Protein AF-A0A1M5U2B5-F1 (afdb_monomer_lite)

Organism: NCBI:txid1123281

Structure (mmCIF, N/CA/C/O backbone):
data_AF-A0A1M5U2B5-F1
#
_entry.id   AF-A0A1M5U2B5-F1
#
loop_
_atom_site.group_PDB
_atom_site.id
_atom_site.type_symbol
_atom_site.label_atom_id
_atom_site.label_alt_id
_atom_site.label_comp_id
_atom_site.label_asym_id
_atom_site.label_entity_id
_atom_site.label_seq_id
_atom_site.pdbx_PDB_ins_code
_atom_site.Cartn_x
_atom_site.Cartn_y
_atom_site.Cartn_z
_atom_site.occupancy
_atom_site.B_iso_or_equiv
_atom_site.auth_seq_id
_atom_site.auth_comp_id
_atom_site.auth_asym_id
_atom_site.auth_atom_id
_atom_site.pdbx_PDB_model_num
ATOM 1 N N . MET A 1 1 ? 5.383 2.101 21.856 1.00 51.91 1 MET A N 1
ATOM 2 C CA . MET A 1 1 ? 4.172 2.114 21.003 1.00 51.91 1 MET A CA 1
ATOM 3 C C . MET A 1 1 ? 4.287 0.954 20.024 1.00 51.91 1 MET A C 1
ATOM 5 O O . MET A 1 1 ? 5.233 0.941 19.249 1.00 51.91 1 MET A O 1
ATOM 9 N N . SER A 1 2 ? 3.422 -0.059 20.110 1.00 56.47 2 SER A N 1
ATOM 10 C CA . SER A 1 2 ? 3.536 -1.266 19.273 1.00 56.47 2 SER A CA 1
ATOM 11 C C . SER A 1 2 ? 2.909 -1.027 17.898 1.00 56.47 2 SER A C 1
ATOM 13 O O . SER A 1 2 ? 1.691 -0.855 17.805 1.00 56.47 2 SER A O 1
ATOM 15 N N . LYS A 1 3 ? 3.747 -0.998 16.857 1.00 62.19 3 LYS A N 1
ATOM 16 C CA . LYS A 1 3 ? 3.359 -0.831 15.448 1.00 62.19 3 LYS A CA 1
ATOM 17 C C . LYS A 1 3 ? 2.549 -2.031 14.954 1.00 62.19 3 LYS A C 1
ATOM 19 O O . LYS A 1 3 ? 2.799 -3.154 15.392 1.00 62.19 3 LYS A O 1
ATOM 24 N N . MET A 1 4 ? 1.575 -1.798 14.074 1.00 71.19 4 MET A N 1
ATOM 25 C CA . MET A 1 4 ? 0.812 -2.867 13.426 1.00 71.19 4 MET A CA 1
ATOM 26 C C . MET A 1 4 ? 1.059 -2.803 11.924 1.00 71.19 4 MET A C 1
ATOM 28 O O . MET A 1 4 ? 0.552 -1.923 11.235 1.00 71.19 4 MET A O 1
ATOM 32 N N . TYR A 1 5 ? 1.832 -3.757 11.419 1.00 78.12 5 TYR A N 1
ATOM 33 C CA . TYR A 1 5 ? 2.109 -3.866 9.994 1.00 78.12 5 TYR A CA 1
ATOM 34 C C . TYR A 1 5 ? 1.027 -4.699 9.315 1.00 78.12 5 TYR A C 1
ATOM 36 O O . TYR A 1 5 ? 0.646 -5.760 9.815 1.00 78.12 5 TYR A O 1
ATOM 44 N N . ARG A 1 6 ? 0.536 -4.233 8.167 1.00 82.75 6 ARG A N 1
ATOM 45 C CA . ARG A 1 6 ? -0.291 -5.043 7.266 1.00 82.75 6 ARG A CA 1
ATOM 46 C C . ARG A 1 6 ? 0.386 -5.153 5.915 1.00 82.75 6 ARG A C 1
ATOM 48 O O . ARG A 1 6 ? 0.789 -4.144 5.344 1.00 82.75 6 ARG A O 1
ATOM 55 N N . ASN A 1 7 ? 0.449 -6.375 5.402 1.00 89.06 7 ASN A N 1
ATOM 56 C CA . ASN A 1 7 ? 0.861 -6.619 4.030 1.00 89.06 7 ASN A CA 1
ATOM 57 C C . ASN A 1 7 ? -0.321 -6.335 3.106 1.00 89.06 7 ASN A C 1
ATOM 59 O O . ASN A 1 7 ? -1.397 -6.911 3.280 1.00 89.06 7 ASN A O 1
ATOM 63 N N . ILE A 1 8 ? -0.119 -5.451 2.138 1.00 90.12 8 ILE A N 1
ATOM 64 C CA . ILE A 1 8 ? -1.091 -5.142 1.093 1.00 90.12 8 ILE A CA 1
ATOM 65 C C . ILE A 1 8 ? -0.487 -5.446 -0.274 1.00 90.12 8 ILE A C 1
ATOM 67 O O . ILE A 1 8 ? 0.732 -5.421 -0.446 1.00 90.12 8 ILE A O 1
ATOM 71 N N . LYS A 1 9 ? -1.357 -5.725 -1.245 1.00 93.94 9 LYS A N 1
ATOM 72 C CA . LYS A 1 9 ? -0.992 -5.816 -2.658 1.00 93.94 9 LYS A CA 1
ATOM 73 C C . LYS A 1 9 ? -1.492 -4.578 -3.374 1.00 93.94 9 LYS A C 1
ATOM 75 O O . LYS A 1 9 ? -2.657 -4.212 -3.226 1.00 93.94 9 LYS A O 1
ATOM 80 N N . VAL A 1 10 ? -0.616 -3.958 -4.147 1.00 94.62 10 VAL A N 1
ATOM 81 C CA . VAL A 1 10 ? -0.938 -2.806 -4.988 1.00 94.62 10 VAL A CA 1
ATOM 82 C C . VAL A 1 10 ? -0.542 -3.106 -6.422 1.00 94.62 10 VAL A C 1
ATOM 84 O O . VAL A 1 10 ? 0.456 -3.778 -6.667 1.00 94.62 10 VAL A O 1
ATOM 87 N N . LYS A 1 11 ? -1.320 -2.607 -7.378 1.00 97.06 11 LYS A N 1
ATOM 88 C CA . LYS A 1 11 ? -1.026 -2.788 -8.796 1.00 97.06 11 LYS A CA 1
ATOM 89 C C . LYS A 1 11 ? -0.118 -1.661 -9.286 1.00 97.06 11 LYS A C 1
ATOM 91 O O . LYS A 1 11 ? -0.468 -0.490 -9.149 1.00 97.06 11 LYS A O 1
ATOM 96 N N . CYS A 1 12 ? 1.021 -2.012 -9.879 1.00 97.25 12 CYS A N 1
ATOM 97 C CA . CYS A 1 12 ? 1.911 -1.063 -10.537 1.00 97.25 12 CYS A CA 1
ATOM 98 C C . CYS A 1 12 ? 1.155 -0.361 -11.679 1.00 97.25 12 CYS A C 1
ATOM 100 O O . CYS A 1 12 ? 0.651 -1.044 -12.579 1.00 97.25 12 CYS A O 1
ATOM 102 N N . PRO A 1 13 ? 1.093 0.982 -11.697 1.00 97.56 13 PRO A N 1
ATOM 103 C CA . PRO A 1 13 ? 0.339 1.715 -12.711 1.00 97.56 13 PRO A CA 1
ATOM 104 C C . PRO A 1 13 ? 0.979 1.652 -14.105 1.00 97.56 13 PRO A C 1
ATOM 106 O O . PRO A 1 13 ? 0.332 2.007 -15.085 1.00 97.56 13 PRO A O 1
ATOM 109 N N . TYR A 1 14 ? 2.236 1.207 -14.211 1.00 97.50 14 TYR A N 1
ATOM 110 C CA . TYR A 1 14 ? 2.976 1.188 -15.473 1.00 97.50 14 TYR A CA 1
ATOM 111 C C . TYR A 1 14 ? 2.932 -0.160 -16.195 1.00 97.50 14 TYR A C 1
ATOM 113 O O . TYR A 1 14 ? 2.805 -0.182 -17.414 1.00 97.50 14 TYR A O 1
ATOM 121 N N . CYS A 1 15 ? 3.056 -1.275 -15.468 1.00 96.88 15 CYS A N 1
ATOM 122 C CA . CYS A 1 15 ? 3.098 -2.621 -16.057 1.00 96.88 15 CYS A CA 1
ATOM 123 C C . CYS A 1 15 ? 1.955 -3.536 -15.592 1.00 96.88 15 CYS A C 1
ATOM 125 O O . CYS A 1 15 ? 1.819 -4.648 -16.092 1.00 96.88 15 CYS A O 1
ATOM 127 N N . GLY A 1 16 ? 1.127 -3.095 -14.637 1.00 96.06 16 GLY A N 1
ATOM 128 C CA . GLY A 1 16 ? -0.026 -3.855 -14.150 1.00 96.06 16 GLY A CA 1
ATOM 129 C C . GLY A 1 16 ? 0.306 -5.014 -13.205 1.00 96.06 16 GLY A C 1
ATOM 130 O O . GLY A 1 16 ? -0.611 -5.724 -12.794 1.00 96.06 16 GLY A O 1
ATOM 131 N N . LYS A 1 17 ? 1.580 -5.195 -12.844 1.00 96.06 17 LYS A N 1
ATOM 132 C CA . LYS A 1 17 ? 2.036 -6.214 -11.894 1.00 96.06 17 LYS A CA 1
ATOM 133 C C . LYS A 1 17 ? 1.589 -5.899 -10.466 1.00 96.06 17 LYS A C 1
ATOM 135 O O . LYS A 1 17 ? 1.599 -4.738 -10.061 1.00 96.06 17 LYS A O 1
ATOM 140 N N . ASP A 1 18 ? 1.270 -6.931 -9.692 1.00 96.50 18 ASP A N 1
ATOM 141 C CA . ASP A 1 18 ? 1.045 -6.803 -8.252 1.00 96.50 18 ASP A CA 1
ATOM 142 C C . ASP A 1 18 ? 2.374 -6.707 -7.486 1.00 96.50 18 ASP A C 1
ATOM 144 O O . ASP A 1 18 ? 3.259 -7.547 -7.641 1.00 96.50 18 ASP A O 1
ATOM 148 N N . VAL A 1 19 ? 2.491 -5.700 -6.623 1.00 94.81 19 VAL A N 1
ATOM 149 C CA . VAL A 1 19 ? 3.618 -5.481 -5.710 1.00 94.81 19 VAL A CA 1
ATOM 150 C C . VAL A 1 19 ? 3.117 -5.654 -4.279 1.00 94.81 19 VAL A C 1
ATOM 152 O O . VAL A 1 19 ? 2.090 -5.083 -3.900 1.00 94.81 19 VAL A O 1
ATOM 155 N N . CYS A 1 20 ? 3.817 -6.463 -3.482 1.00 92.38 20 CYS A N 1
ATOM 156 C CA . CYS A 1 20 ? 3.503 -6.652 -2.067 1.00 92.38 20 CYS A CA 1
ATOM 157 C C . CYS A 1 20 ? 4.291 -5.651 -1.221 1.00 92.38 20 CYS A C 1
ATOM 159 O O . CYS A 1 20 ? 5.494 -5.501 -1.401 1.00 92.38 20 CYS A O 1
ATOM 161 N N . MET A 1 21 ? 3.635 -5.000 -0.263 1.00 89.44 21 MET A N 1
ATOM 162 C CA . MET A 1 21 ? 4.307 -4.068 0.642 1.00 89.44 21 MET A CA 1
ATOM 163 C C . MET A 1 21 ? 3.719 -4.100 2.049 1.00 89.44 21 MET A C 1
ATOM 165 O O . MET A 1 21 ? 2.527 -4.354 2.229 1.00 89.44 21 MET A O 1
ATOM 169 N N . ALA A 1 22 ? 4.552 -3.796 3.044 1.00 88.31 22 ALA A N 1
ATOM 170 C CA . ALA A 1 22 ? 4.127 -3.626 4.426 1.00 88.31 22 ALA A CA 1
ATOM 171 C C . ALA A 1 22 ? 3.792 -2.155 4.701 1.00 88.31 22 ALA A C 1
ATOM 173 O O . ALA A 1 22 ? 4.630 -1.273 4.528 1.00 88.31 22 ALA A O 1
ATOM 174 N N . VAL A 1 23 ? 2.573 -1.897 5.169 1.00 86.69 23 VAL A N 1
ATOM 175 C CA . VAL A 1 23 ? 2.124 -0.568 5.598 1.00 86.69 23 VAL A CA 1
ATOM 176 C C . VAL A 1 23 ? 2.003 -0.551 7.116 1.00 86.69 23 VAL A C 1
ATOM 178 O O . VAL A 1 23 ? 1.376 -1.437 7.704 1.00 86.69 23 VAL A O 1
ATOM 181 N N . ASP A 1 24 ? 2.619 0.448 7.748 1.00 84.56 24 ASP A N 1
ATOM 182 C CA . ASP A 1 24 ? 2.491 0.717 9.182 1.00 84.56 24 ASP A CA 1
ATOM 183 C C . ASP A 1 24 ? 1.152 1.423 9.430 1.00 84.56 24 ASP A C 1
ATOM 185 O O . ASP A 1 24 ? 0.968 2.583 9.058 1.00 84.56 24 ASP A O 1
ATOM 189 N N . PHE A 1 25 ? 0.196 0.703 10.017 1.00 78.88 25 PHE A N 1
ATOM 190 C CA . PHE A 1 25 ? -1.076 1.276 10.438 1.00 78.88 25 PHE A CA 1
ATOM 191 C C . PHE A 1 25 ? -0.943 1.740 11.896 1.00 78.88 25 PHE A C 1
ATOM 193 O O . PHE A 1 25 ? -0.817 0.898 12.798 1.00 78.88 25 PHE A O 1
ATOM 200 N N . PRO A 1 26 ? -0.982 3.057 12.168 1.00 75.38 26 PRO A N 1
ATOM 201 C CA . PRO A 1 26 ? -0.903 3.551 13.534 1.00 75.38 26 PRO A CA 1
ATOM 202 C C . PRO A 1 26 ? -2.116 3.074 14.346 1.00 75.38 26 PRO A C 1
ATOM 204 O O . PRO A 1 26 ? -3.249 3.099 13.874 1.00 75.38 26 PRO A O 1
ATOM 207 N N . ARG A 1 27 ? -1.893 2.656 15.604 1.00 68.44 27 ARG A N 1
ATOM 208 C CA . ARG A 1 27 ? -2.995 2.316 16.533 1.00 68.44 27 ARG A CA 1
ATOM 209 C C . ARG A 1 27 ? -3.841 3.533 16.912 1.00 68.44 27 ARG A C 1
ATOM 211 O O . ARG A 1 27 ? -4.994 3.380 17.296 1.00 68.44 27 ARG A O 1
ATOM 218 N N . THR A 1 28 ? -3.242 4.719 16.861 1.00 66.44 28 THR A N 1
ATOM 219 C CA . THR A 1 28 ? -3.855 5.996 17.230 1.00 66.44 28 THR A CA 1
ATOM 220 C C . THR A 1 28 ? -3.575 7.005 16.124 1.00 66.44 28 THR A C 1
ATOM 222 O O . THR A 1 28 ? -2.410 7.280 15.838 1.00 66.44 28 THR A O 1
ATOM 225 N N . GLY A 1 29 ? -4.627 7.560 15.527 1.00 66.75 29 GLY A N 1
ATOM 226 C CA . GLY A 1 29 ? -4.535 8.470 14.384 1.00 66.75 29 GLY A CA 1
ATOM 227 C C . GLY A 1 29 ? -4.957 7.807 13.072 1.00 66.75 29 GLY A C 1
ATOM 228 O O . GLY A 1 29 ? -4.782 6.610 12.878 1.00 66.75 29 GLY A O 1
ATOM 229 N N . SER A 1 30 ? -5.555 8.598 12.185 1.00 71.81 30 SER A N 1
ATOM 230 C CA . SER A 1 30 ? -6.078 8.154 10.886 1.00 71.81 30 SER A CA 1
ATOM 231 C C . SER A 1 30 ? -5.124 8.425 9.722 1.00 71.81 30 SER A C 1
ATOM 233 O O . SER A 1 30 ? -5.402 8.021 8.595 1.00 71.81 30 SER A O 1
ATOM 235 N N . TYR A 1 31 ? -4.013 9.124 9.972 1.00 81.31 31 TYR A N 1
ATOM 236 C CA . TYR A 1 31 ? -3.095 9.536 8.920 1.00 81.31 31 TYR A CA 1
ATOM 237 C C . TYR A 1 31 ? -2.045 8.463 8.634 1.00 81.31 31 TYR A C 1
ATOM 239 O O . TYR A 1 31 ? -1.290 8.065 9.521 1.00 81.31 31 TYR A O 1
ATOM 247 N N . ILE A 1 32 ? -1.972 8.050 7.370 1.00 85.88 32 ILE A N 1
ATOM 248 C CA . ILE A 1 32 ? -0.928 7.182 6.831 1.00 85.88 32 ILE A CA 1
ATOM 249 C C . ILE A 1 32 ? -0.161 8.012 5.805 1.00 85.88 32 ILE A C 1
ATOM 251 O O . ILE A 1 32 ? -0.748 8.525 4.849 1.00 85.88 32 ILE A O 1
ATOM 255 N N . ALA A 1 33 ? 1.142 8.187 6.024 1.00 87.06 33 ALA A N 1
ATOM 256 C CA . ALA A 1 33 ? 1.978 8.943 5.100 1.00 87.06 33 ALA A CA 1
ATOM 257 C C . ALA A 1 33 ? 2.042 8.241 3.728 1.00 87.06 33 ALA A C 1
ATOM 2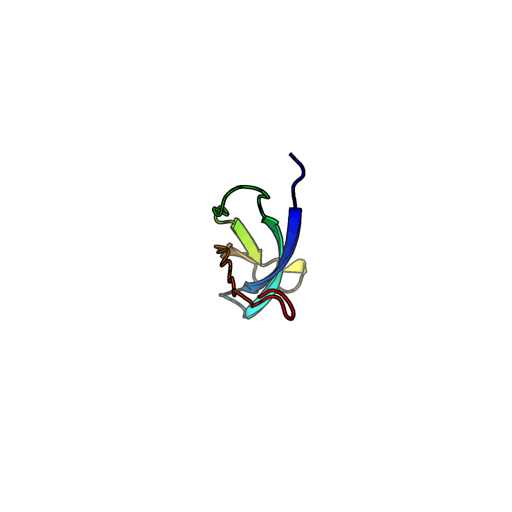59 O O . ALA A 1 33 ? 2.048 7.008 3.688 1.00 87.06 33 ALA A O 1
ATOM 260 N N . PRO A 1 34 ? 2.113 8.990 2.611 1.00 91.69 34 PRO A N 1
ATOM 261 C CA . PRO A 1 34 ? 2.367 8.406 1.300 1.00 91.69 34 PRO A CA 1
ATOM 262 C C . PRO A 1 34 ? 3.674 7.607 1.284 1.00 91.69 34 PRO A C 1
ATOM 264 O O . PRO A 1 34 ? 4.666 8.021 1.885 1.00 91.69 34 PRO A O 1
ATOM 267 N N . ILE A 1 35 ? 3.673 6.479 0.578 1.00 92.56 35 ILE A N 1
ATOM 268 C CA . ILE A 1 35 ? 4.808 5.554 0.508 1.00 92.56 35 ILE A CA 1
ATOM 269 C C . ILE A 1 35 ? 5.267 5.458 -0.943 1.00 92.56 35 ILE A C 1
ATOM 271 O O . ILE A 1 35 ? 4.450 5.233 -1.835 1.00 92.56 35 ILE A O 1
ATOM 275 N N . VAL A 1 36 ? 6.567 5.624 -1.178 1.00 94.75 36 VAL A N 1
ATOM 276 C CA . VAL A 1 36 ? 7.179 5.365 -2.486 1.00 94.75 36 VAL A CA 1
ATOM 277 C C . VAL A 1 36 ? 7.461 3.872 -2.602 1.00 94.75 36 VAL A C 1
ATOM 279 O O . VAL A 1 36 ? 8.000 3.267 -1.676 1.00 94.75 36 VAL A O 1
ATOM 282 N N . VAL A 1 37 ? 7.070 3.286 -3.727 1.00 95.31 37 VAL A N 1
ATOM 283 C CA . VAL A 1 37 ? 7.209 1.861 -4.023 1.00 95.31 37 VAL A CA 1
ATOM 284 C C . VAL A 1 37 ? 7.924 1.702 -5.348 1.00 95.31 37 VAL A C 1
ATOM 286 O O . VAL A 1 37 ? 7.498 2.283 -6.346 1.00 95.31 37 VAL A O 1
ATOM 289 N N . THR A 1 38 ? 8.955 0.867 -5.361 1.00 96.56 38 THR A N 1
ATOM 290 C CA . THR A 1 38 ? 9.666 0.469 -6.575 1.00 96.56 38 THR A CA 1
ATOM 291 C C . THR A 1 38 ? 9.071 -0.832 -7.108 1.00 96.56 38 THR A C 1
ATOM 293 O O . THR A 1 38 ? 8.915 -1.807 -6.371 1.00 96.56 38 THR A O 1
ATOM 296 N N . CYS A 1 39 ? 8.698 -0.859 -8.389 1.00 96.81 39 CYS A N 1
ATOM 297 C CA . CYS A 1 39 ? 8.242 -2.080 -9.055 1.00 96.81 39 CYS A CA 1
ATOM 298 C C . CYS A 1 39 ? 9.439 -2.901 -9.560 1.00 96.81 39 CYS A C 1
ATOM 300 O O . CYS A 1 39 ? 9.783 -2.802 -10.734 1.00 96.81 39 CYS A O 1
ATOM 302 N N . ASP A 1 40 ? 10.036 -3.704 -8.682 1.00 94.94 40 ASP A N 1
ATOM 303 C CA . ASP A 1 40 ? 11.299 -4.426 -8.906 1.00 94.94 40 ASP A CA 1
ATOM 304 C C . ASP A 1 40 ? 11.281 -5.368 -10.131 1.00 94.94 40 ASP A C 1
ATOM 306 O O . ASP A 1 40 ? 10.447 -6.286 -10.208 1.00 94.94 40 ASP A O 1
ATOM 310 N N . ALA A 1 41 ? 12.182 -5.130 -11.094 1.00 94.75 41 ALA A N 1
ATOM 311 C CA . ALA A 1 41 ? 12.382 -5.948 -12.288 1.00 94.75 41 ALA A CA 1
ATOM 312 C C . ALA A 1 41 ? 12.914 -7.357 -12.001 1.00 94.75 41 ALA A C 1
ATOM 314 O O . ALA A 1 41 ? 12.531 -8.273 -12.733 1.00 94.75 41 ALA A O 1
ATOM 315 N N . ASP A 1 42 ? 13.683 -7.576 -10.931 1.00 95.44 42 ASP A N 1
ATOM 316 C CA . ASP A 1 42 ? 14.161 -8.913 -10.545 1.00 95.44 42 ASP A CA 1
ATOM 317 C C . ASP A 1 42 ? 13.002 -9.809 -10.092 1.00 95.44 42 ASP A C 1
ATOM 319 O O . ASP A 1 42 ? 13.006 -11.026 -10.283 1.00 95.44 42 ASP A O 1
ATOM 323 N N . GLU A 1 43 ? 11.932 -9.202 -9.581 1.00 91.81 43 GLU A N 1
ATOM 324 C CA . GLU A 1 43 ? 10.685 -9.903 -9.300 1.00 91.81 43 GLU A CA 1
ATOM 325 C C . GLU A 1 43 ? 9.764 -10.002 -10.539 1.00 91.81 43 GLU A C 1
ATOM 327 O O . GLU A 1 43 ? 8.631 -10.475 -10.424 1.00 91.81 43 GLU A O 1
ATOM 332 N N . GLY A 1 44 ? 10.166 -9.475 -11.702 1.00 92.69 44 GLY A N 1
ATOM 333 C CA . GLY A 1 44 ? 9.370 -9.388 -12.939 1.00 92.69 44 GLY A CA 1
ATOM 334 C C . GLY A 1 44 ? 8.615 -8.064 -13.146 1.00 92.69 44 GLY A C 1
ATOM 335 O O . GLY A 1 44 ? 7.593 -8.038 -13.830 1.00 92.69 44 GLY A O 1
ATOM 336 N N . GLY A 1 45 ? 9.037 -6.991 -12.471 1.00 95.50 45 GLY A N 1
ATOM 337 C CA . GLY A 1 45 ? 8.494 -5.627 -12.554 1.00 95.50 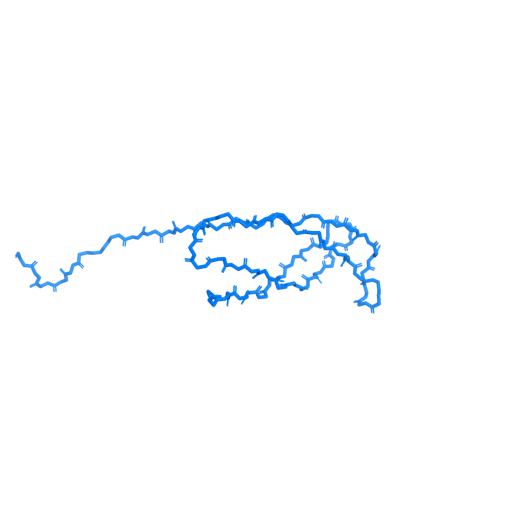45 GLY A CA 1
ATOM 338 C C . GLY A 1 45 ? 9.083 -4.777 -13.683 1.00 95.50 45 GLY A C 1
ATOM 339 O O . GLY A 1 45 ? 9.493 -5.299 -14.715 1.00 95.50 45 GLY A O 1
ATOM 340 N N . CYS A 1 46 ? 9.053 -3.450 -13.522 1.00 97.12 46 CYS A N 1
ATOM 341 C CA . CYS A 1 46 ? 9.468 -2.499 -14.564 1.00 97.12 46 CYS A CA 1
ATOM 342 C C . CYS A 1 46 ? 10.410 -1.381 -14.078 1.00 97.12 46 CYS A C 1
ATOM 344 O O . CYS A 1 46 ? 10.544 -0.381 -14.781 1.00 97.12 46 CYS A O 1
ATOM 346 N N . ASP A 1 47 ? 10.967 -1.501 -12.869 1.00 97.19 47 ASP A N 1
ATOM 347 C CA . ASP A 1 47 ? 11.886 -0.562 -12.197 1.00 97.19 47 ASP A CA 1
ATOM 348 C C . ASP A 1 47 ? 11.407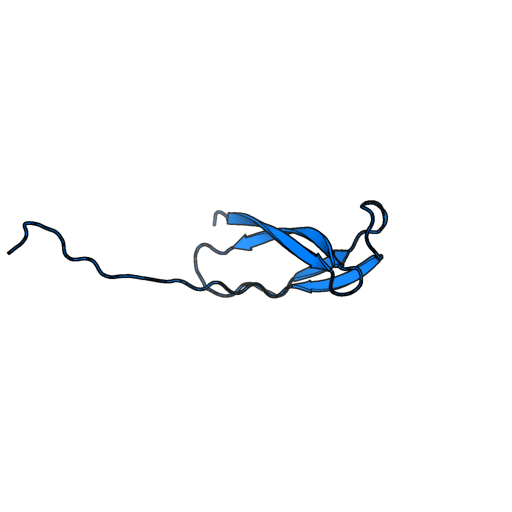 0.887 -12.105 1.00 97.19 47 ASP A C 1
ATOM 350 O O . ASP A 1 47 ? 12.187 1.830 -11.982 1.00 97.19 47 ASP A O 1
ATOM 354 N N . LYS A 1 48 ? 10.090 1.089 -12.160 1.00 97.31 48 LYS A N 1
ATOM 355 C CA . LYS A 1 48 ? 9.495 2.410 -11.980 1.00 97.31 48 LYS A CA 1
ATOM 356 C C . LYS A 1 48 ? 9.005 2.581 -10.559 1.00 97.31 48 LYS A C 1
ATOM 358 O O . LYS A 1 48 ? 8.344 1.694 -10.010 1.00 97.31 48 LYS A O 1
ATOM 363 N N . ASP A 1 49 ? 9.243 3.775 -10.040 1.00 97.62 49 ASP A N 1
ATOM 364 C CA . ASP A 1 49 ? 8.699 4.212 -8.769 1.00 97.62 49 ASP A CA 1
ATOM 365 C C . ASP A 1 49 ? 7.286 4.771 -8.939 1.00 97.62 49 ASP A C 1
ATOM 367 O O . ASP A 1 49 ? 6.954 5.468 -9.908 1.00 97.62 49 ASP A O 1
ATOM 371 N N . PHE A 1 50 ? 6.435 4.471 -7.967 1.00 96.62 50 PHE A N 1
ATOM 372 C CA . PHE A 1 50 ? 5.101 5.038 -7.849 1.00 96.62 50 PHE A CA 1
ATOM 373 C C . PHE A 1 50 ? 4.756 5.293 -6.384 1.00 96.62 50 PHE A C 1
ATOM 375 O O . PHE A 1 50 ? 5.349 4.723 -5.470 1.00 96.62 50 PHE A O 1
ATOM 382 N N . VAL A 1 51 ? 3.793 6.183 -6.156 1.00 96.12 51 VAL A N 1
ATOM 383 C CA . VAL A 1 51 ? 3.359 6.561 -4.810 1.00 96.12 51 VAL A CA 1
ATOM 384 C C . VAL A 1 51 ? 2.062 5.844 -4.471 1.00 96.12 51 VAL A C 1
ATOM 386 O O . VAL A 1 51 ? 1.091 5.899 -5.225 1.00 96.12 51 VAL A O 1
ATOM 389 N N . VAL A 1 52 ? 2.033 5.214 -3.302 1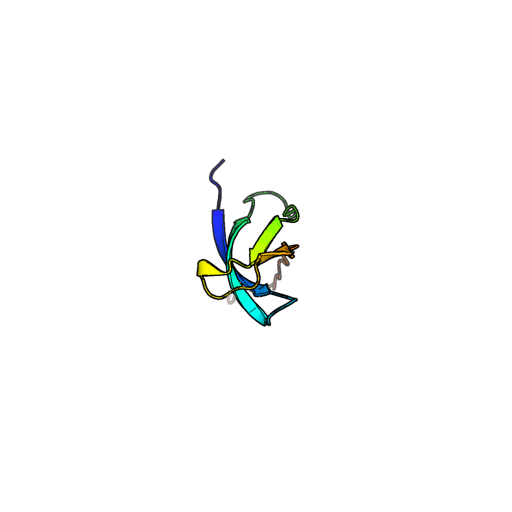.00 93.94 52 VAL A N 1
ATOM 390 C CA . VAL A 1 52 ? 0.839 4.619 -2.707 1.00 93.94 52 VAL A CA 1
ATOM 391 C C . VAL A 1 52 ? 0.366 5.511 -1.570 1.00 93.94 52 VAL A C 1
ATOM 393 O O . VAL A 1 52 ? 1.106 5.787 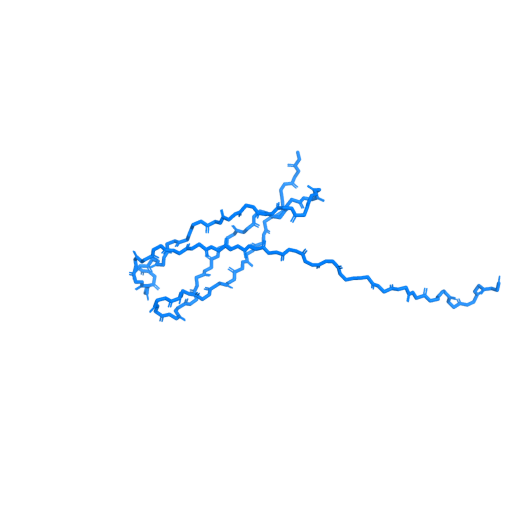-0.624 1.00 93.94 52 VAL A O 1
ATOM 396 N N . LYS A 1 53 ? -0.892 5.944 -1.647 1.00 91.38 53 LYS A N 1
ATOM 397 C CA . LYS A 1 53 ? -1.587 6.637 -0.563 1.00 91.38 53 LYS A CA 1
ATOM 398 C C . LYS A 1 53 ? -2.642 5.695 0.007 1.00 91.38 53 LYS A C 1
ATOM 400 O O . LYS A 1 53 ? -3.593 5.348 -0.686 1.00 91.38 53 LYS A O 1
ATOM 405 N N . ALA A 1 54 ? -2.456 5.265 1.250 1.00 87.12 54 ALA A N 1
ATOM 406 C CA . ALA A 1 54 ? -3.435 4.445 1.952 1.00 87.12 54 ALA A CA 1
ATOM 407 C C . ALA A 1 54 ? -4.397 5.335 2.747 1.00 87.12 54 ALA A C 1
ATOM 409 O O . ALA A 1 54 ? -3.972 6.277 3.414 1.00 87.12 54 ALA A O 1
ATOM 410 N N . GLU A 1 55 ? -5.687 5.014 2.701 1.00 83.31 55 GLU A N 1
ATOM 411 C CA . GLU A 1 55 ? -6.730 5.699 3.465 1.00 83.31 55 GLU A CA 1
ATOM 412 C C . GLU A 1 55 ? -7.477 4.668 4.319 1.00 83.31 55 GLU A C 1
ATOM 414 O O . GLU A 1 55 ? -7.809 3.578 3.848 1.00 83.31 55 GLU A O 1
ATOM 419 N N . LEU A 1 56 ? -7.690 4.983 5.600 1.00 78.31 56 LEU A N 1
ATOM 420 C CA . LEU A 1 56 ? -8.420 4.126 6.532 1.00 78.31 56 LEU A CA 1
ATOM 421 C C . LEU A 1 56 ? -9.845 4.657 6.703 1.00 78.31 56 LEU A C 1
ATOM 423 O O . LEU A 1 56 ? -10.044 5.745 7.238 1.00 78.31 56 LEU A O 1
ATOM 427 N N . GLU A 1 57 ? -10.832 3.859 6.307 1.00 80.69 57 GLU A N 1
ATOM 428 C CA . GLU A 1 57 ? -12.248 4.140 6.545 1.00 80.69 57 GLU A CA 1
ATOM 429 C C . GLU A 1 57 ? -12.766 3.257 7.695 1.00 80.69 57 GLU A C 1
ATOM 431 O O . GLU A 1 57 ? -12.667 2.029 7.638 1.00 80.69 57 GLU A O 1
ATOM 436 N N . ILE A 1 58 ? -13.323 3.869 8.747 1.00 79.50 58 ILE A N 1
ATOM 437 C CA . ILE A 1 58 ? -13.970 3.151 9.856 1.00 79.50 58 ILE A CA 1
ATOM 438 C C . ILE A 1 58 ? -15.483 3.182 9.632 1.00 79.50 58 ILE A C 1
ATOM 440 O O . ILE A 1 58 ? -16.093 4.248 9.655 1.00 79.50 58 ILE A O 1
ATOM 444 N N . LYS A 1 59 ? -16.093 2.005 9.458 1.00 86.81 59 LYS A N 1
ATOM 445 C CA . LYS A 1 59 ? -17.551 1.843 9.342 1.00 86.81 59 LYS A CA 1
ATOM 446 C C . LYS A 1 59 ? 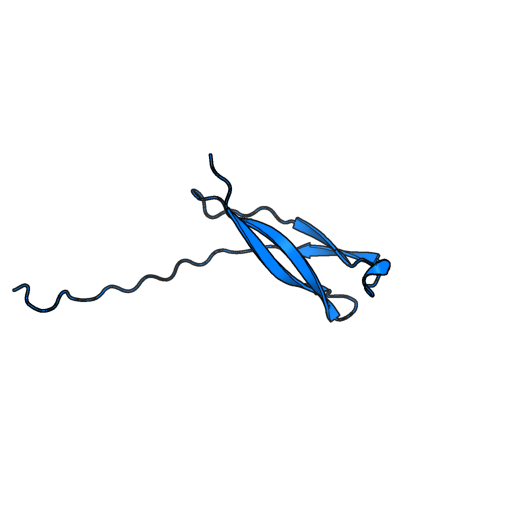-18.115 1.296 10.647 1.00 86.81 59 LYS A C 1
ATOM 448 O O . LYS A 1 59 ? -17.667 0.252 11.116 1.00 86.81 59 LYS A O 1
ATOM 453 N N . THR A 1 60 ? -19.105 1.979 11.216 1.00 89.12 60 THR A N 1
ATOM 454 C CA . THR A 1 60 ? -19.795 1.560 12.443 1.00 89.12 60 THR A CA 1
ATOM 455 C C . THR A 1 60 ? -21.277 1.314 12.173 1.00 89.12 60 THR A C 1
ATOM 457 O O . THR A 1 60 ? -21.881 1.926 11.295 1.00 89.12 60 THR A O 1
ATOM 460 N N . GLN A 1 61 ? -21.865 0.377 12.915 1.00 92.00 61 GLN A N 1
ATOM 461 C CA . GLN A 1 61 ? -23.301 0.105 12.911 1.00 92.00 61 GLN A CA 1
ATOM 462 C C . GLN A 1 61 ? -23.761 -0.057 14.354 1.00 92.00 61 GLN A C 1
ATOM 464 O O . GLN A 1 61 ? -23.134 -0.791 15.119 1.00 92.00 61 GLN A O 1
ATOM 469 N N . THR A 1 62 ? -24.854 0.604 14.723 1.00 91.06 62 THR A N 1
ATOM 470 C CA . THR A 1 62 ? -25.511 0.385 16.013 1.00 91.06 62 THR A CA 1
ATOM 471 C C . THR A 1 62 ? -26.453 -0.812 15.907 1.00 91.06 62 THR A C 1
ATOM 473 O O . THR A 1 62 ? -27.092 -1.048 14.879 1.00 91.06 62 THR A O 1
ATOM 476 N N . ARG A 1 63 ? -26.511 -1.617 16.966 1.00 91.31 63 ARG A N 1
ATOM 477 C CA . ARG A 1 63 ? -27.387 -2.788 17.075 1.00 91.31 63 ARG A CA 1
ATOM 478 C C . ARG A 1 63 ? -28.096 -2.702 18.422 1.00 91.31 63 ARG A C 1
ATOM 480 O O . ARG A 1 63 ? -27.459 -2.336 19.406 1.00 91.31 63 ARG A O 1
ATOM 487 N N . LYS A 1 64 ? -29.397 -3.012 18.454 1.00 91.06 64 LYS A N 1
ATOM 488 C CA . LYS A 1 64 ? -30.120 -3.179 19.721 1.00 91.06 64 LYS A CA 1
ATOM 489 C C . LYS A 1 64 ? -29.581 -4.411 20.449 1.00 91.06 64 LYS A C 1
ATOM 491 O O . LYS A 1 64 ? -29.247 -5.400 19.795 1.00 91.06 64 LYS A O 1
ATOM 496 N N . ILE A 1 65 ? -29.526 -4.349 21.771 1.00 88.44 65 ILE A N 1
ATOM 497 C CA . ILE A 1 65 ? -29.346 -5.536 22.605 1.00 88.44 65 ILE A CA 1
ATOM 498 C C . ILE A 1 65 ? -30.727 -6.198 22.711 1.00 88.44 65 ILE A C 1
ATOM 500 O O . ILE A 1 65 ? -31.727 -5.514 22.917 1.00 88.44 65 ILE A O 1
ATOM 504 N N . GLU A 1 66 ? -30.824 -7.505 22.465 1.00 88.12 66 GLU A N 1
ATOM 505 C CA . GLU A 1 66 ? -32.094 -8.221 22.628 1.00 88.12 66 GLU A CA 1
ATOM 506 C C . GLU A 1 66 ? -32.316 -8.552 24.109 1.00 88.12 66 GLU A C 1
ATOM 508 O O . GLU A 1 66 ? -31.427 -9.106 24.748 1.00 88.12 66 GLU A O 1
ATOM 513 N N . GLY A 1 67 ? -33.498 -8.227 24.643 1.00 77.50 67 GLY A N 1
ATOM 514 C CA . GLY A 1 67 ? -33.878 -8.544 26.027 1.00 77.50 67 GLY A CA 1
ATOM 515 C C . GLY A 1 67 ? -33.616 -7.448 27.067 1.00 77.50 67 GLY A C 1
ATOM 516 O O . GLY A 1 67 ? -33.876 -7.687 28.241 1.00 77.50 67 GLY A O 1
ATOM 517 N N . GLU A 1 68 ? -33.145 -6.266 26.661 1.00 68.62 68 GLU A N 1
ATOM 518 C CA . GLU A 1 68 ? -33.176 -5.056 27.497 1.00 68.62 68 GLU A CA 1
ATOM 519 C C . GLU A 1 68 ? -34.431 -4.229 27.138 1.00 68.62 68 GLU A C 1
ATOM 521 O O . GLU A 1 68 ? -34.604 -3.864 25.971 1.00 68.62 68 GLU A O 1
ATOM 526 N N . GLU A 1 69 ? -35.315 -3.998 28.123 1.00 60.69 69 GLU A N 1
ATOM 527 C CA . GLU A 1 69 ? -36.432 -3.026 28.082 1.00 60.69 69 GLU A CA 1
ATOM 528 C C . GLU A 1 69 ? -36.010 -1.675 28.673 1.00 60.69 69 GLU A C 1
ATOM 530 O O . GLU A 1 69 ? -35.311 -1.678 29.715 1.00 60.69 69 GLU A O 1
#

Secondary structure (DSSP, 8-state):
---EEEEEEEE-TTT--EEEEEEEE-SS-S----EEEE--TTTT----EEEE---PPPP----PPTT--

Radius of gyration: 18.08 Å; chains: 1; bounding box: 51×19×44 Å

pLDDT: mean 86.92, std 11.11, range [51.91, 97.62]

Foldseek 3Di:
DDWDWDWDWDADPPPRDTDIDIFTDDPDDFAGDKDWDAQDCVVPGDRDIDIDGDGDDDDDDDDDDPPDD

Sequence (69 aa):
MSKMYRNIKVKCPYCGKDVCMAVDFPRTGSYIAPIVVTCDADEGGCDKDFVVKAELEIKTQTRKIEGEE